Protein AF-A0A8S2ZUW9-F1 (afdb_monomer_lite)

InterPro domains:
  IPR009057 Homedomain-like superfamily [SSF46689] (3-59)

Foldseek 3Di:
DDPPPVCPPPPFQAPVNLVLLCVVCVVPVPDDLVNSQVVCCVPVVDGDDSVRSVCSNVVNDDHDDPPPPPPPDDDDDDDD

Sequence (80 aa):
SAKQRAGTRLRFITEDEAEMIREMKRRHPLITIGQIQMRLQRTSNRVLSKASISRILTNSIRLGKRAKRSVDGEDDQDGM

Structure (mmCIF, N/CA/C/O backbone):
data_AF-A0A8S2ZUW9-F1
#
_entry.id   AF-A0A8S2ZUW9-F1
#
loop_
_atom_site.group_PDB
_atom_site.id
_atom_site.type_symbol
_atom_site.label_atom_id
_atom_site.label_alt_id
_atom_site.label_comp_id
_atom_site.label_asym_id
_atom_site.label_entity_id
_atom_site.label_seq_id
_atom_site.pdbx_PDB_ins_code
_atom_site.Cartn_x
_atom_site.Cartn_y
_atom_site.Cartn_z
_a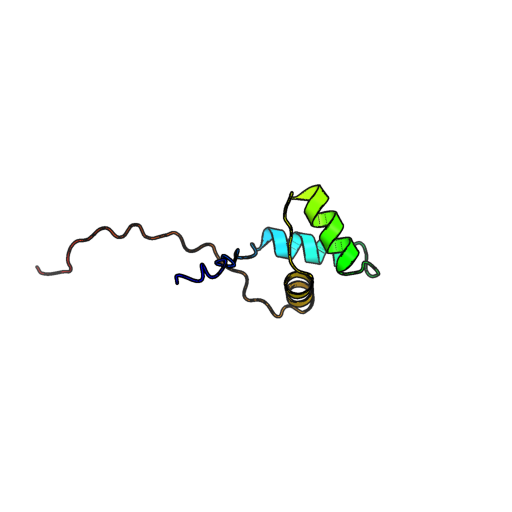tom_site.occupancy
_atom_site.B_iso_or_equiv
_atom_site.auth_seq_id
_atom_site.auth_comp_id
_atom_site.auth_asym_id
_atom_site.auth_atom_id
_atom_site.pdbx_PDB_model_num
ATOM 1 N N . SER A 1 1 ? -32.698 16.549 8.313 1.00 44.47 1 SER A N 1
ATOM 2 C CA . SER A 1 1 ? -31.946 15.398 8.855 1.00 44.47 1 SER A CA 1
ATOM 3 C C . SER A 1 1 ? -30.631 15.260 8.096 1.00 44.47 1 SER A C 1
ATOM 5 O O . SER A 1 1 ? -30.567 14.615 7.054 1.00 44.47 1 SER A O 1
ATOM 7 N N . ALA A 1 2 ? -29.605 15.994 8.536 1.00 41.59 2 ALA A N 1
ATOM 8 C CA . ALA A 1 2 ? -28.303 16.040 7.880 1.00 41.59 2 ALA A CA 1
ATOM 9 C C . ALA A 1 2 ? -27.493 14.806 8.292 1.00 41.59 2 ALA A C 1
ATOM 11 O O . ALA A 1 2 ? -26.834 14.799 9.328 1.00 41.59 2 ALA A O 1
ATOM 12 N N . LYS A 1 3 ? -27.553 13.741 7.483 1.00 45.66 3 LYS A N 1
ATOM 13 C CA . LYS A 1 3 ? -26.561 12.663 7.546 1.00 45.66 3 LYS A CA 1
ATOM 14 C C . LYS A 1 3 ? -25.208 13.292 7.226 1.00 45.66 3 LYS A C 1
ATOM 16 O O . LYS A 1 3 ? -24.874 13.472 6.055 1.00 45.66 3 LYS A O 1
ATOM 21 N N . GLN A 1 4 ? -24.451 13.647 8.263 1.00 45.72 4 GLN A N 1
ATOM 22 C CA . GLN A 1 4 ? -23.028 13.938 8.168 1.00 45.72 4 GLN A CA 1
ATOM 23 C C . GLN A 1 4 ? -22.379 12.686 7.580 1.00 45.72 4 GLN A C 1
ATOM 25 O O . GLN A 1 4 ? -22.072 11.728 8.285 1.00 45.72 4 GLN A O 1
ATOM 30 N N . ARG A 1 5 ? -22.247 12.652 6.250 1.00 48.28 5 ARG A N 1
ATOM 31 C CA . ARG A 1 5 ? -21.373 11.705 5.572 1.00 48.28 5 ARG A CA 1
ATOM 32 C C . ARG A 1 5 ? -20.025 11.943 6.219 1.00 48.28 5 ARG A C 1
ATOM 34 O O . ARG A 1 5 ? -19.460 13.018 6.031 1.00 48.28 5 ARG A O 1
ATOM 41 N N . ALA A 1 6 ? -19.580 10.998 7.045 1.00 46.50 6 ALA A N 1
ATOM 42 C CA . ALA A 1 6 ? -18.234 10.964 7.574 1.00 46.50 6 ALA A CA 1
ATOM 43 C C . ALA A 1 6 ? -17.324 11.065 6.357 1.00 46.50 6 ALA A C 1
ATOM 45 O O . ALA A 1 6 ? -17.136 10.092 5.624 1.00 46.50 6 ALA A O 1
ATOM 46 N N . GLY A 1 7 ? -16.899 12.297 6.069 1.00 39.31 7 GLY A N 1
ATOM 47 C CA . GLY A 1 7 ? -16.081 12.626 4.929 1.00 39.31 7 GLY A CA 1
ATOM 48 C C . GLY A 1 7 ? -14.828 11.824 5.140 1.00 39.31 7 GLY A C 1
ATOM 49 O O . GLY A 1 7 ? -13.978 12.192 5.952 1.00 39.31 7 GLY A O 1
ATOM 50 N N . THR A 1 8 ? -14.754 10.678 4.472 1.00 47.19 8 THR A N 1
ATOM 51 C CA . THR A 1 8 ? -13.551 9.877 4.419 1.00 47.19 8 THR A CA 1
ATOM 52 C C . THR A 1 8 ? -12.634 10.740 3.579 1.00 47.19 8 THR A C 1
ATOM 54 O O . THR A 1 8 ? -12.627 10.627 2.358 1.00 47.19 8 THR A O 1
ATOM 57 N N . ARG A 1 9 ? -11.992 11.736 4.215 1.00 48.25 9 ARG A N 1
ATOM 58 C CA . ARG A 1 9 ? -11.010 12.614 3.585 1.00 48.25 9 ARG A CA 1
ATOM 59 C C . ARG A 1 9 ? -10.080 11.641 2.901 1.00 48.25 9 ARG A C 1
ATOM 61 O O . ARG A 1 9 ? -9.410 10.878 3.597 1.00 48.25 9 ARG A O 1
ATOM 68 N N . LEU A 1 10 ? -10.129 11.606 1.571 1.00 51.22 10 LEU A N 1
ATOM 69 C CA . LEU A 1 10 ? -9.215 10.831 0.752 1.00 51.22 10 LEU A CA 1
ATOM 70 C C . LEU A 1 10 ? -7.827 11.355 1.109 1.00 51.22 10 LEU A C 1
ATOM 72 O O . LEU A 1 10 ? -7.376 12.382 0.608 1.00 51.22 10 LEU A O 1
ATOM 76 N N . ARG A 1 11 ? -7.198 10.729 2.107 1.00 61.56 11 ARG A N 1
ATOM 77 C CA . ARG A 1 11 ? -5.854 11.078 2.534 1.00 61.56 11 ARG A CA 1
ATOM 78 C C . ARG A 1 11 ? -4.957 10.533 1.444 1.00 61.56 11 ARG A C 1
ATOM 80 O O . ARG A 1 11 ? -4.770 9.322 1.347 1.00 61.56 11 ARG A O 1
ATOM 87 N N . PHE A 1 12 ? -4.471 11.438 0.603 1.00 67.19 12 PHE A N 1
ATOM 88 C CA . PHE A 1 12 ? -3.495 11.127 -0.427 1.00 67.19 12 PHE A CA 1
ATOM 89 C C . PHE A 1 12 ? -2.313 10.391 0.210 1.00 67.19 12 PHE A C 1
ATOM 91 O O . PHE A 1 12 ? -1.786 10.809 1.247 1.00 67.19 12 PHE A O 1
ATOM 98 N N . ILE A 1 13 ? -1.969 9.250 -0.378 1.00 76.56 13 ILE A N 1
ATOM 99 C CA . ILE A 1 13 ? -0.794 8.464 -0.011 1.00 76.56 13 ILE A CA 1
ATOM 100 C C . ILE A 1 13 ? 0.396 9.145 -0.675 1.00 76.56 13 ILE A C 1
ATOM 102 O O . ILE A 1 13 ? 0.340 9.408 -1.881 1.00 76.56 13 ILE A O 1
ATOM 106 N N . THR A 1 14 ? 1.417 9.472 0.113 1.00 79.81 14 THR A N 1
ATOM 107 C CA . THR A 1 14 ? 2.636 10.101 -0.409 1.00 79.81 14 THR A CA 1
ATOM 108 C C . THR A 1 14 ? 3.541 9.063 -1.075 1.00 79.81 14 THR A C 1
ATOM 110 O O . THR A 1 14 ? 3.375 7.857 -0.874 1.00 79.81 14 THR A O 1
ATOM 113 N N . GLU A 1 15 ? 4.500 9.519 -1.883 1.00 81.75 15 GLU A N 1
ATOM 114 C CA . GLU A 1 15 ? 5.518 8.637 -2.471 1.00 81.75 15 GLU A CA 1
ATOM 115 C C . GLU A 1 15 ? 6.340 7.927 -1.394 1.00 81.75 15 GLU A C 1
ATOM 117 O O . GLU A 1 15 ? 6.429 6.703 -1.436 1.00 81.75 15 GLU A O 1
ATOM 122 N N . ASP A 1 16 ? 6.796 8.650 -0.369 1.00 82.88 16 ASP A N 1
ATOM 123 C CA . ASP A 1 16 ? 7.557 8.080 0.753 1.00 82.88 16 ASP A CA 1
ATOM 124 C C . ASP A 1 16 ? 6.798 6.947 1.462 1.00 82.88 16 ASP A C 1
ATOM 126 O O . ASP A 1 16 ? 7.370 5.939 1.871 1.00 82.88 16 ASP A O 1
ATOM 130 N N . GLU A 1 17 ? 5.475 7.074 1.596 1.00 81.00 17 GLU A N 1
ATOM 131 C CA . GLU A 1 17 ? 4.637 6.042 2.213 1.00 81.00 17 GLU A CA 1
ATOM 132 C C . GLU A 1 17 ? 4.513 4.802 1.346 1.00 81.00 17 GLU A C 1
ATOM 134 O O . GLU A 1 17 ? 4.547 3.672 1.844 1.00 81.00 17 GLU A O 1
ATOM 139 N N . ALA A 1 18 ? 4.371 5.008 0.040 1.00 86.25 18 ALA A N 1
ATOM 140 C CA . ALA A 1 18 ? 4.362 3.915 -0.906 1.00 86.25 18 ALA A CA 1
ATOM 141 C C . ALA A 1 18 ? 5.725 3.215 -0.958 1.00 86.25 18 ALA A C 1
ATOM 143 O O . ALA A 1 18 ? 5.776 1.985 -1.021 1.00 86.25 18 ALA A O 1
ATOM 144 N N . GLU A 1 19 ? 6.817 3.971 -0.874 1.00 87.69 19 GLU A N 1
ATOM 145 C CA . GLU A 1 19 ? 8.173 3.440 -0.828 1.00 87.69 19 GLU A CA 1
ATOM 146 C C . GLU A 1 19 ? 8.435 2.654 0.458 1.00 87.69 19 GLU A C 1
ATOM 148 O O . GLU A 1 19 ? 8.887 1.514 0.372 1.00 87.69 19 GLU A O 1
ATOM 153 N N . MET A 1 20 ? 8.036 3.166 1.628 1.00 88.56 20 MET A N 1
ATOM 154 C CA . MET A 1 20 ? 8.114 2.418 2.890 1.00 88.56 20 MET A CA 1
ATOM 155 C C . MET A 1 20 ? 7.392 1.067 2.796 1.00 88.56 20 MET A C 1
ATOM 157 O O . MET A 1 20 ? 7.924 0.043 3.225 1.00 88.56 20 MET A O 1
ATOM 161 N N . ILE A 1 21 ? 6.198 1.029 2.197 1.00 90.00 21 ILE A N 1
ATOM 162 C CA . ILE A 1 21 ? 5.434 -0.215 2.004 1.00 90.00 21 ILE A CA 1
ATOM 163 C C . ILE A 1 21 ? 6.152 -1.181 1.058 1.00 90.00 21 ILE A C 1
ATOM 165 O O . ILE A 1 21 ? 6.244 -2.379 1.351 1.00 90.00 21 ILE A O 1
ATOM 169 N N . ARG A 1 22 ? 6.662 -0.677 -0.071 1.00 89.50 22 ARG A N 1
ATOM 170 C CA . ARG A 1 22 ? 7.412 -1.478 -1.048 1.00 89.50 22 ARG A CA 1
ATOM 171 C C . ARG A 1 22 ? 8.689 -2.040 -0.435 1.00 89.50 22 ARG A C 1
ATOM 173 O O . ARG A 1 22 ? 8.968 -3.224 -0.603 1.00 89.50 22 ARG A O 1
ATOM 180 N N . GLU A 1 23 ? 9.410 -1.233 0.331 1.00 91.62 23 GLU A N 1
ATOM 181 C CA . GLU A 1 23 ? 10.638 -1.630 1.010 1.00 91.62 23 GLU A CA 1
ATOM 182 C C . GLU A 1 23 ? 10.370 -2.683 2.093 1.00 91.62 23 GLU A C 1
ATOM 184 O O . GLU A 1 23 ? 11.091 -3.678 2.179 1.00 91.62 23 GLU A O 1
ATOM 189 N N . MET A 1 24 ? 9.280 -2.555 2.860 1.00 90.88 24 MET A N 1
ATOM 190 C CA . MET A 1 24 ? 8.863 -3.597 3.807 1.00 90.88 24 MET A CA 1
ATOM 191 C C . MET A 1 24 ? 8.589 -4.933 3.107 1.00 90.88 24 MET A C 1
ATOM 193 O O . MET A 1 24 ? 9.014 -5.975 3.607 1.00 90.88 24 MET A O 1
ATOM 197 N N . LYS A 1 25 ? 7.904 -4.920 1.954 1.00 91.00 25 LYS A N 1
ATOM 198 C CA . LYS A 1 25 ? 7.644 -6.137 1.168 1.00 91.00 25 LYS A CA 1
ATOM 199 C C . LYS A 1 25 ? 8.924 -6.708 0.553 1.00 91.00 25 LYS A C 1
ATOM 201 O O . LYS A 1 25 ? 9.071 -7.925 0.519 1.00 91.00 25 LYS A O 1
ATOM 206 N N . ARG A 1 26 ? 9.849 -5.849 0.112 1.00 89.88 26 ARG A N 1
ATOM 207 C CA . ARG A 1 26 ? 11.156 -6.242 -0.435 1.00 89.88 26 ARG A CA 1
ATOM 208 C C . ARG A 1 26 ? 12.026 -6.925 0.624 1.00 89.88 26 ARG A C 1
ATOM 210 O O . ARG A 1 26 ? 12.553 -7.999 0.363 1.00 89.88 26 ARG A O 1
ATOM 217 N N . ARG A 1 27 ? 12.132 -6.346 1.827 1.00 92.69 27 ARG A N 1
ATOM 218 C CA . ARG A 1 27 ? 12.911 -6.916 2.947 1.00 92.69 27 A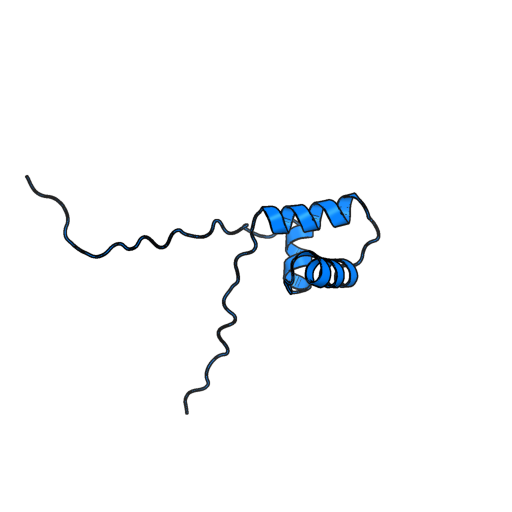RG A CA 1
ATOM 219 C C . ARG A 1 27 ? 12.264 -8.153 3.563 1.00 92.69 27 ARG A C 1
ATOM 221 O O . ARG A 1 27 ? 12.960 -9.016 4.087 1.00 92.69 27 ARG A O 1
ATOM 228 N N . HIS A 1 28 ? 10.935 -8.239 3.522 1.00 92.06 28 HIS A N 1
ATOM 229 C CA . HIS A 1 28 ? 10.180 -9.355 4.082 1.00 92.06 28 HIS A CA 1
ATOM 230 C C . HIS A 1 28 ? 9.166 -9.892 3.062 1.00 92.06 28 HIS A C 1
ATOM 232 O O . HIS A 1 28 ? 7.979 -9.569 3.145 1.00 92.06 28 HIS A O 1
ATOM 238 N N . PRO A 1 29 ? 9.586 -10.758 2.124 1.00 90.75 29 PRO A N 1
ATOM 239 C CA . PRO A 1 29 ? 8.718 -11.241 1.048 1.00 90.75 29 PRO A CA 1
ATOM 240 C C . PRO A 1 29 ? 7.434 -11.929 1.528 1.00 90.75 29 PRO A C 1
ATOM 242 O O . PRO A 1 29 ? 6.399 -11.823 0.873 1.00 90.75 29 PRO A O 1
ATOM 245 N N . LEU A 1 30 ? 7.457 -12.576 2.697 1.00 93.69 30 LEU A N 1
ATOM 246 C CA . LEU A 1 30 ? 6.307 -13.282 3.278 1.00 93.69 30 LEU A CA 1
ATOM 247 C C . LEU A 1 30 ? 5.432 -12.408 4.190 1.00 93.69 30 LEU A C 1
ATOM 249 O O . LEU A 1 30 ? 4.464 -12.898 4.768 1.00 93.69 30 LEU A O 1
ATOM 253 N N . ILE A 1 31 ? 5.740 -11.114 4.330 1.00 92.25 31 ILE A N 1
ATOM 254 C CA . ILE A 1 31 ? 4.938 -10.226 5.171 1.00 92.25 31 ILE A CA 1
ATOM 255 C C . ILE A 1 31 ? 3.515 -10.098 4.615 1.00 92.25 31 ILE A C 1
ATOM 257 O O . ILE A 1 31 ? 3.290 -9.870 3.418 1.00 92.25 31 ILE A O 1
ATOM 261 N N . THR A 1 32 ? 2.541 -10.239 5.509 1.00 93.94 32 THR A N 1
ATOM 262 C CA . THR A 1 32 ? 1.124 -10.063 5.190 1.00 93.94 32 THR A CA 1
ATOM 263 C C . THR A 1 32 ? 0.744 -8.584 5.193 1.00 93.94 32 THR A C 1
ATOM 265 O O . THR A 1 32 ? 1.346 -7.761 5.884 1.00 93.94 32 THR A O 1
ATOM 268 N N . ILE A 1 33 ? -0.328 -8.235 4.480 1.00 92.12 33 ILE A N 1
ATOM 269 C CA . ILE A 1 33 ? -0.861 -6.863 4.470 1.00 92.12 33 ILE A CA 1
ATOM 270 C C . ILE A 1 33 ? -1.239 -6.396 5.886 1.00 92.12 33 ILE A C 1
ATOM 272 O O . ILE A 1 33 ? -0.996 -5.244 6.236 1.00 92.12 33 ILE A O 1
ATOM 276 N N . GLY A 1 34 ? -1.792 -7.283 6.723 1.00 92.25 34 GLY A N 1
ATOM 277 C CA . GLY A 1 34 ? -2.123 -6.957 8.115 1.00 92.25 34 GLY A CA 1
ATOM 278 C C . GLY A 1 34 ? -0.886 -6.607 8.946 1.00 92.25 34 GLY A C 1
ATOM 279 O O . GLY A 1 34 ? -0.906 -5.642 9.706 1.00 92.25 34 GLY A O 1
ATOM 280 N N . GLN A 1 35 ? 0.219 -7.331 8.754 1.00 93.31 35 GLN A N 1
ATOM 281 C CA . GLN A 1 35 ? 1.490 -7.022 9.412 1.00 93.31 35 GLN A CA 1
ATOM 282 C C . GLN A 1 35 ? 2.095 -5.705 8.915 1.00 93.31 35 GLN A C 1
ATOM 284 O O . GLN A 1 35 ? 2.576 -4.929 9.738 1.00 93.31 35 GLN A O 1
ATOM 289 N N . ILE A 1 36 ? 2.030 -5.414 7.608 1.00 91.25 36 ILE A N 1
ATOM 290 C CA . ILE A 1 36 ? 2.444 -4.108 7.063 1.00 91.25 36 ILE A CA 1
ATOM 291 C C . ILE A 1 36 ? 1.626 -2.988 7.719 1.00 91.25 36 ILE A C 1
ATOM 293 O O . ILE A 1 36 ? 2.199 -2.019 8.208 1.00 91.25 36 ILE A O 1
ATOM 297 N N . GLN A 1 37 ? 0.301 -3.140 7.796 1.00 90.38 37 GLN A N 1
ATOM 298 C CA . GLN A 1 37 ? -0.586 -2.153 8.415 1.00 90.38 37 GLN A CA 1
ATOM 299 C C . GLN A 1 37 ? -0.219 -1.887 9.882 1.00 90.38 37 GLN A C 1
ATOM 301 O O . GLN A 1 37 ? -0.086 -0.730 10.278 1.00 90.38 37 GLN A O 1
ATOM 306 N N . MET A 1 38 ? -0.010 -2.941 10.679 1.00 90.81 38 MET A N 1
ATOM 307 C CA . MET A 1 38 ? 0.399 -2.800 12.081 1.00 90.81 38 MET A CA 1
ATOM 308 C C . MET A 1 38 ? 1.762 -2.116 12.223 1.00 90.81 38 MET A C 1
ATOM 310 O O . MET A 1 38 ? 1.949 -1.300 13.123 1.00 90.81 38 MET A O 1
ATOM 314 N N . ARG A 1 39 ? 2.724 -2.430 11.345 1.00 89.12 39 ARG A N 1
ATOM 315 C CA . ARG A 1 39 ? 4.049 -1.796 11.366 1.00 89.12 39 ARG A CA 1
ATOM 316 C C . ARG A 1 39 ? 3.963 -0.312 11.025 1.00 89.12 39 ARG A C 1
ATOM 318 O O . ARG A 1 39 ? 4.506 0.482 11.778 1.00 89.12 39 ARG A O 1
ATOM 325 N N . LEU A 1 40 ? 3.219 0.062 9.984 1.00 85.75 40 LEU A N 1
ATOM 326 C CA . LEU A 1 40 ? 2.997 1.465 9.612 1.00 85.75 40 LEU A CA 1
ATOM 327 C C . LEU A 1 40 ? 2.333 2.278 10.725 1.00 85.75 40 LEU A C 1
ATOM 329 O O . LEU A 1 40 ? 2.703 3.427 10.962 1.00 85.75 40 LEU A O 1
ATOM 333 N N . GLN A 1 41 ? 1.376 1.676 11.433 1.00 85.69 41 GLN A N 1
ATOM 334 C CA . GLN A 1 41 ? 0.751 2.316 12.585 1.00 85.69 41 GLN A CA 1
ATOM 335 C C . GLN A 1 41 ? 1.774 2.581 13.698 1.00 85.69 41 GLN A C 1
ATOM 337 O O . GLN A 1 41 ? 1.721 3.633 14.324 1.00 85.69 41 GLN A O 1
ATOM 342 N N . ARG A 1 42 ? 2.726 1.668 13.922 1.00 85.56 42 ARG A N 1
ATOM 343 C CA . ARG A 1 42 ? 3.786 1.839 14.929 1.00 85.56 42 ARG A CA 1
ATOM 344 C C . ARG A 1 42 ? 4.869 2.830 14.497 1.00 85.56 42 ARG A C 1
ATOM 346 O O . ARG A 1 42 ? 5.342 3.584 15.334 1.00 85.56 42 ARG A O 1
ATOM 353 N N . THR A 1 43 ? 5.269 2.829 13.224 1.00 81.44 43 THR A N 1
ATOM 354 C CA . THR A 1 43 ? 6.387 3.655 12.731 1.00 81.44 43 THR A CA 1
ATOM 355 C C . THR A 1 43 ? 5.975 5.074 12.365 1.00 81.44 43 THR A C 1
ATOM 357 O O . THR A 1 43 ? 6.737 6.005 12.584 1.00 81.44 43 THR A O 1
ATOM 360 N N . SER A 1 44 ? 4.786 5.250 11.788 1.00 74.31 44 SER A N 1
ATOM 361 C CA . SER A 1 44 ? 4.366 6.518 11.172 1.00 74.31 44 SER A CA 1
ATOM 362 C C . SER A 1 44 ? 3.081 7.079 11.787 1.00 74.31 44 SER A C 1
ATOM 364 O O . SER A 1 44 ? 2.532 8.051 11.272 1.00 74.31 44 SER A O 1
ATOM 366 N N . ASN A 1 45 ? 2.565 6.445 12.851 1.00 78.94 45 ASN A N 1
ATOM 367 C CA . ASN A 1 45 ? 1.282 6.754 13.497 1.00 78.94 45 ASN A CA 1
ATOM 368 C C . ASN A 1 45 ? 0.105 6.860 12.504 1.00 78.94 45 ASN A C 1
ATOM 370 O O . ASN A 1 45 ? -0.872 7.583 12.720 1.00 78.94 45 ASN A O 1
ATOM 374 N N . ARG A 1 46 ? 0.211 6.165 11.363 1.00 73.69 46 ARG A N 1
ATOM 375 C CA . ARG A 1 46 ? -0.724 6.282 10.245 1.00 73.69 46 ARG A CA 1
ATOM 376 C C . ARG A 1 46 ? -1.426 4.959 10.009 1.00 73.69 46 ARG A C 1
ATOM 378 O O . ARG A 1 46 ? -0.803 3.909 9.886 1.00 73.69 46 ARG A O 1
ATOM 385 N N . VAL A 1 47 ? -2.748 5.032 9.903 1.00 79.75 47 VAL A N 1
ATOM 386 C CA . VAL A 1 47 ? -3.600 3.878 9.616 1.00 79.75 47 VAL A CA 1
ATOM 387 C C . VAL A 1 47 ? -3.969 3.913 8.137 1.00 79.75 47 VAL A C 1
ATOM 389 O O . VAL A 1 47 ? -4.831 4.685 7.717 1.00 79.75 47 VAL A O 1
ATOM 392 N N . LEU A 1 48 ? -3.289 3.096 7.331 1.00 82.31 48 LEU A N 1
ATOM 393 C CA . LEU A 1 48 ? -3.673 2.844 5.940 1.00 82.31 48 LEU A CA 1
ATOM 394 C C . LEU A 1 48 ? -4.586 1.621 5.865 1.00 82.31 48 LEU A C 1
ATOM 396 O O . LEU A 1 48 ? -4.392 0.639 6.580 1.00 82.31 48 LEU A O 1
ATOM 400 N N . SER A 1 49 ? -5.592 1.673 4.991 1.00 86.50 49 SER A N 1
ATOM 401 C CA . SER A 1 49 ? -6.480 0.529 4.780 1.00 86.50 49 SER A CA 1
ATOM 402 C C . SER A 1 49 ? -5.732 -0.626 4.102 1.00 86.50 49 SER A C 1
ATOM 404 O O . SER A 1 49 ? -4.830 -0.402 3.288 1.00 86.50 49 SER A O 1
ATOM 406 N N . LYS A 1 50 ? -6.152 -1.870 4.366 1.00 88.75 50 LYS A N 1
ATOM 407 C CA . LYS A 1 50 ? -5.610 -3.059 3.682 1.00 88.75 50 LYS A CA 1
ATOM 408 C C . LYS A 1 50 ? -5.710 -2.940 2.155 1.00 88.75 50 LYS A C 1
ATOM 410 O O . LYS A 1 50 ? -4.780 -3.324 1.453 1.00 88.75 50 LYS A O 1
ATOM 415 N N . ALA A 1 51 ? -6.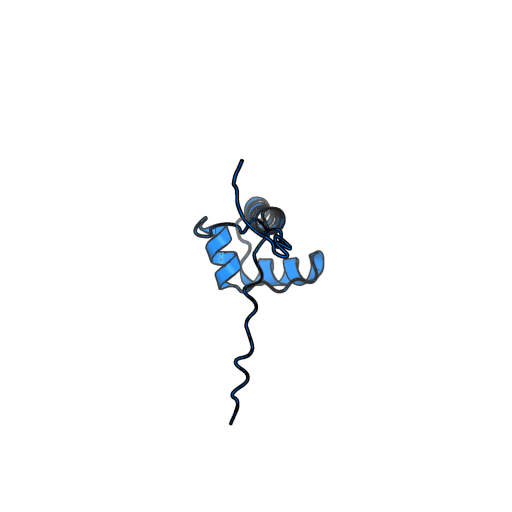799 -2.354 1.650 1.00 86.50 51 ALA A N 1
ATOM 416 C CA . ALA A 1 51 ? -7.004 -2.113 0.222 1.00 86.50 51 ALA A CA 1
ATOM 417 C C . ALA A 1 51 ? -5.989 -1.109 -0.351 1.00 86.50 51 ALA A C 1
ATOM 419 O O . ALA A 1 51 ? -5.436 -1.340 -1.422 1.00 86.50 51 ALA A O 1
ATOM 420 N N . SER A 1 52 ? -5.698 -0.023 0.372 1.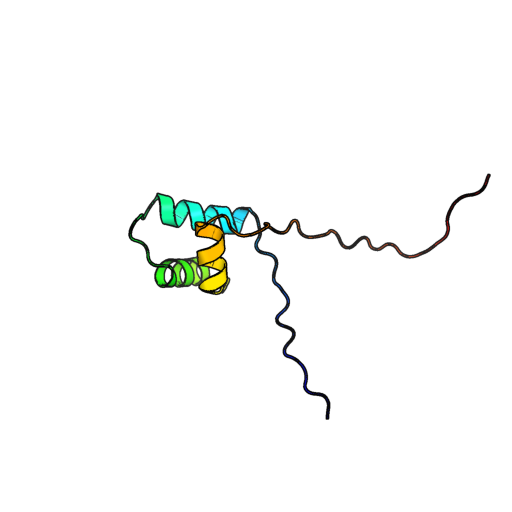00 84.94 52 SER A N 1
ATOM 421 C CA . SER A 1 52 ? -4.676 0.955 -0.020 1.00 84.94 52 SER A CA 1
ATOM 422 C C . SER A 1 52 ? -3.291 0.314 -0.112 1.00 84.94 52 SER A C 1
ATOM 424 O O . SER A 1 52 ? -2.608 0.485 -1.116 1.00 84.94 52 SER A O 1
ATOM 426 N N . ILE A 1 53 ? -2.906 -0.470 0.900 1.00 87.56 53 ILE A N 1
ATOM 427 C CA . ILE A 1 53 ? -1.623 -1.188 0.925 1.00 87.56 53 ILE A CA 1
ATOM 428 C C . ILE A 1 53 ? -1.552 -2.191 -0.231 1.00 87.56 53 ILE A C 1
ATOM 430 O O . ILE A 1 53 ? -0.567 -2.215 -0.962 1.00 87.56 53 ILE A O 1
ATOM 434 N N . SER A 1 54 ? -2.610 -2.983 -0.434 1.00 88.06 54 SER A N 1
ATOM 435 C CA . SER A 1 54 ? -2.691 -3.944 -1.537 1.00 88.06 54 SER A CA 1
ATOM 436 C C . SER A 1 54 ? -2.474 -3.270 -2.889 1.00 88.06 54 SER A C 1
ATOM 438 O O . SER A 1 54 ? -1.651 -3.733 -3.671 1.00 88.06 54 SER A O 1
ATOM 440 N N . ARG A 1 55 ? -3.143 -2.141 -3.135 1.00 85.38 55 ARG A N 1
ATOM 441 C CA . ARG A 1 55 ? -3.002 -1.410 -4.394 1.00 85.38 55 ARG A CA 1
ATOM 442 C C . ARG A 1 55 ? -1.608 -0.801 -4.600 1.00 85.38 55 ARG A C 1
ATOM 444 O O . ARG A 1 55 ? -1.131 -0.763 -5.730 1.00 85.38 55 ARG A O 1
ATOM 451 N N . ILE A 1 56 ? -0.935 -0.348 -3.537 1.00 85.81 56 ILE A N 1
ATOM 452 C CA . ILE A 1 56 ? 0.466 0.115 -3.614 1.00 85.81 56 ILE A CA 1
ATOM 453 C C . ILE A 1 56 ? 1.383 -1.034 -4.033 1.00 85.81 56 ILE A C 1
ATOM 455 O O . ILE A 1 56 ? 2.245 -0.853 -4.891 1.00 85.81 56 ILE A O 1
ATOM 459 N N . LEU A 1 57 ? 1.184 -2.217 -3.445 1.00 85.38 57 LEU A N 1
ATOM 460 C CA . LEU A 1 57 ? 1.987 -3.403 -3.739 1.00 85.38 57 LEU A CA 1
ATOM 461 C C . LEU A 1 57 ? 1.753 -3.943 -5.154 1.00 85.38 57 LEU A C 1
ATOM 463 O O . LEU A 1 57 ? 2.677 -4.482 -5.749 1.00 85.38 57 LEU A O 1
ATOM 467 N N . THR A 1 58 ? 0.551 -3.776 -5.708 1.00 83.94 58 THR A N 1
ATOM 468 C CA . THR A 1 58 ? 0.238 -4.150 -7.096 1.00 83.94 58 THR A CA 1
ATOM 469 C C . THR A 1 58 ? 0.496 -3.026 -8.105 1.00 83.94 58 THR A C 1
ATOM 471 O O . THR A 1 58 ? 0.086 -3.145 -9.254 1.00 83.94 58 THR A O 1
ATOM 474 N N . ASN A 1 59 ? 1.157 -1.929 -7.700 1.00 69.25 59 ASN A N 1
ATOM 475 C CA . ASN A 1 59 ? 1.417 -0.739 -8.528 1.00 69.25 59 ASN A CA 1
ATOM 476 C C . ASN A 1 59 ? 0.160 -0.128 -9.185 1.00 69.25 59 ASN A C 1
ATOM 478 O O . ASN A 1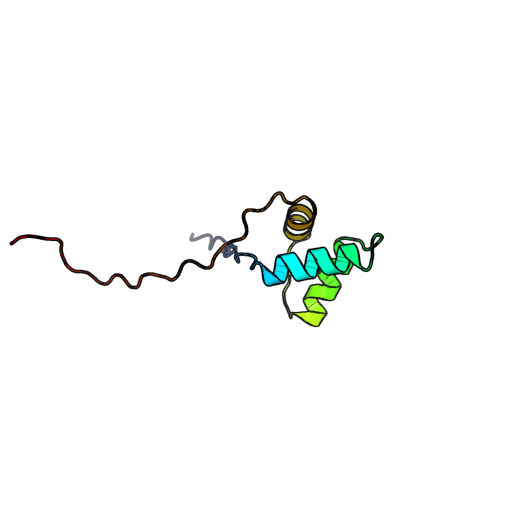 59 ? 0.251 0.561 -10.195 1.00 69.25 59 ASN A O 1
ATOM 482 N N . SER A 1 60 ? -1.018 -0.334 -8.594 1.00 58.66 60 SER A N 1
ATOM 483 C CA . SER A 1 60 ? -2.317 0.078 -9.148 1.00 58.66 60 SER A CA 1
ATOM 484 C C . SER A 1 60 ? -2.835 1.411 -8.589 1.00 58.66 60 SER A C 1
ATOM 486 O O . SER A 1 60 ? -4.013 1.741 -8.734 1.00 58.66 60 SER A O 1
ATOM 488 N N . ILE A 1 61 ? -1.979 2.198 -7.928 1.00 59.38 61 ILE A N 1
ATOM 489 C CA . ILE A 1 61 ? -2.329 3.522 -7.397 1.00 59.38 61 ILE A CA 1
ATOM 490 C C . ILE A 1 61 ? -1.583 4.627 -8.136 1.00 59.38 61 ILE A C 1
ATOM 492 O O . ILE A 1 61 ? -0.362 4.604 -8.268 1.00 59.38 61 ILE A O 1
ATOM 496 N N . ARG A 1 62 ? -2.340 5.666 -8.500 1.00 57.81 62 ARG A N 1
ATOM 497 C CA . ARG A 1 62 ? -1.811 6.992 -8.813 1.00 57.81 62 ARG A CA 1
ATOM 498 C C . ARG A 1 62 ? -1.415 7.667 -7.497 1.00 57.81 62 ARG A C 1
ATOM 500 O O . ARG A 1 62 ? -2.285 8.058 -6.717 1.00 57.81 62 ARG A O 1
ATOM 507 N N . LEU A 1 63 ? -0.113 7.733 -7.222 1.00 64.62 63 LEU A N 1
ATOM 508 C CA . LEU A 1 63 ? 0.419 8.409 -6.038 1.00 64.62 63 LEU A CA 1
ATOM 509 C C . LEU A 1 63 ? 0.071 9.897 -6.126 1.00 64.62 63 LEU A C 1
ATOM 511 O O . LEU A 1 63 ? 0.212 10.531 -7.174 1.00 64.62 63 LEU A O 1
ATOM 515 N N . GLY A 1 64 ? -0.492 10.434 -5.048 1.00 53.78 64 GLY A N 1
ATOM 516 C CA . GLY A 1 64 ? -0.977 11.804 -5.043 1.00 53.78 64 GLY A CA 1
ATOM 517 C C . GLY A 1 64 ? 0.163 12.756 -4.730 1.00 53.78 64 GLY A C 1
ATOM 518 O O . GLY A 1 64 ? 0.597 12.815 -3.582 1.00 53.78 64 GLY A O 1
ATOM 519 N N . LYS A 1 65 ? 0.587 13.574 -5.700 1.00 52.28 65 LYS A N 1
ATOM 520 C CA . LYS A 1 65 ? 1.251 14.836 -5.360 1.00 52.28 65 LYS A CA 1
ATOM 521 C C . LYS A 1 65 ? 0.223 15.675 -4.609 1.00 52.28 65 LYS A C 1
ATOM 523 O O . LYS A 1 65 ? -0.873 15.909 -5.118 1.00 52.28 65 LYS A O 1
ATOM 528 N N . ARG A 1 66 ? 0.538 16.080 -3.376 1.00 48.31 66 ARG A N 1
ATOM 529 C CA . ARG A 1 66 ? -0.283 17.030 -2.617 1.00 48.31 66 ARG A CA 1
ATOM 530 C C . ARG A 1 66 ? -0.455 18.257 -3.508 1.00 48.31 66 ARG A C 1
ATOM 532 O O . ARG A 1 66 ? 0.519 18.968 -3.733 1.00 48.31 66 ARG A O 1
ATOM 539 N N . ALA A 1 67 ? -1.658 18.481 -4.035 1.00 49.75 67 ALA A N 1
ATOM 540 C CA . ALA A 1 67 ? -1.956 19.728 -4.718 1.00 49.75 67 ALA A CA 1
ATOM 541 C C . ALA A 1 67 ? -1.626 20.850 -3.729 1.00 49.75 67 ALA A C 1
ATOM 543 O O . ALA A 1 67 ? -2.187 20.893 -2.623 1.00 49.75 67 ALA A O 1
ATOM 544 N N . LYS A 1 68 ? -0.662 21.711 -4.079 1.00 51.12 68 LYS A N 1
ATOM 545 C CA . LYS A 1 68 ? -0.591 23.022 -3.445 1.00 51.12 68 LYS A CA 1
ATOM 546 C C . LYS A 1 68 ? -1.976 23.607 -3.692 1.00 51.12 68 LYS A C 1
ATOM 548 O O . LYS A 1 68 ? -2.406 23.674 -4.838 1.00 51.12 68 LYS A O 1
ATOM 553 N N . ARG A 1 69 ? -2.718 23.905 -2.625 1.00 46.09 69 ARG A N 1
ATOM 554 C CA . ARG A 1 69 ? -3.841 24.826 -2.760 1.00 46.09 69 ARG A CA 1
ATOM 555 C C . ARG A 1 69 ? -3.199 26.085 -3.319 1.00 46.09 69 ARG A C 1
ATOM 557 O O . ARG A 1 69 ? -2.458 26.733 -2.583 1.00 46.09 69 ARG A O 1
ATOM 564 N N . SER A 1 70 ? -3.390 26.344 -4.606 1.00 46.09 70 SER A N 1
ATOM 565 C CA . SER A 1 70 ? -3.350 27.706 -5.097 1.00 46.09 70 SER A CA 1
ATOM 566 C C . SER A 1 70 ? -4.375 28.424 -4.235 1.00 46.09 70 SER A C 1
ATOM 568 O O . SER A 1 70 ? -5.567 28.123 -4.283 1.00 46.09 70 SER A O 1
ATOM 570 N N . VAL A 1 71 ? -3.887 29.236 -3.305 1.00 51.47 71 VAL A N 1
ATOM 571 C CA . VAL A 1 71 ? -4.668 30.364 -2.825 1.00 51.47 71 VAL A CA 1
ATOM 572 C C . VAL A 1 71 ? -4.624 31.331 -4.003 1.00 51.47 71 VAL A C 1
ATOM 574 O O . VAL A 1 71 ? -3.777 32.209 -4.048 1.00 51.47 71 VAL A O 1
ATOM 577 N N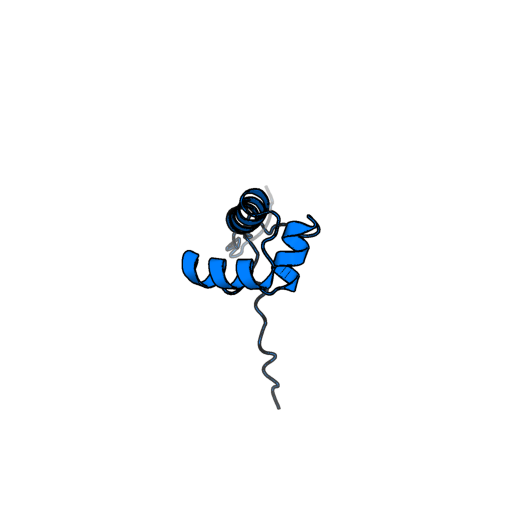 . ASP A 1 72 ? -5.435 31.044 -5.019 1.00 47.09 72 ASP A N 1
ATOM 578 C CA . ASP A 1 72 ? -5.861 32.032 -6.000 1.00 47.09 72 ASP A CA 1
ATOM 579 C C . ASP A 1 72 ? -7.024 32.742 -5.316 1.00 47.09 72 ASP A C 1
ATOM 581 O O . ASP A 1 72 ? -8.174 32.305 -5.375 1.00 47.09 72 ASP A O 1
ATOM 585 N N . GLY A 1 73 ? -6.677 33.746 -4.512 1.00 46.09 73 GLY A N 1
ATOM 586 C CA . GLY A 1 73 ? -7.549 34.899 -4.412 1.00 46.09 73 GLY A CA 1
ATOM 587 C C . GLY A 1 73 ? -7.374 35.647 -5.727 1.00 46.09 73 GLY A C 1
ATOM 588 O O . GLY A 1 73 ? -6.252 36.050 -6.022 1.00 46.09 73 GLY A O 1
ATOM 589 N N . GLU A 1 74 ? -8.433 35.637 -6.537 1.00 51.09 74 GLU A N 1
ATOM 590 C CA . GLU A 1 74 ? -9.034 36.796 -7.225 1.00 51.09 74 GLU A CA 1
ATOM 591 C C . GLU A 1 74 ? -8.083 38.021 -7.320 1.00 51.09 74 GLU A C 1
ATOM 593 O O . GLU A 1 74 ? -7.578 38.492 -6.306 1.00 51.09 74 GLU A O 1
ATOM 598 N N . ASP A 1 75 ? -7.702 38.539 -8.492 1.00 47.56 75 ASP A N 1
ATOM 599 C CA . ASP A 1 75 ? -8.586 39.082 -9.529 1.00 47.56 75 ASP A CA 1
ATOM 600 C C . ASP A 1 75 ? -7.926 39.127 -10.933 1.00 47.56 75 ASP A C 1
ATOM 602 O O . ASP A 1 75 ? -6.732 39.388 -11.083 1.00 47.56 75 ASP A O 1
ATOM 606 N N . ASP A 1 76 ? -8.766 38.868 -11.939 1.00 47.69 76 ASP A N 1
ATOM 607 C CA . ASP A 1 76 ? -8.782 39.333 -13.339 1.00 47.69 76 ASP A CA 1
ATOM 608 C C . ASP A 1 76 ? -7.487 39.502 -14.171 1.00 47.69 76 ASP A C 1
ATOM 610 O O . ASP A 1 76 ? -6.798 40.518 -14.175 1.00 47.69 76 ASP A O 1
ATOM 614 N N . GLN A 1 77 ? -7.246 38.474 -14.990 1.00 50.09 77 GLN A N 1
ATOM 615 C CA . GLN A 1 77 ? -7.248 38.502 -16.467 1.00 50.09 77 GLN A CA 1
ATOM 616 C C . GLN A 1 77 ? -6.947 39.837 -17.201 1.00 50.09 77 GLN A C 1
ATOM 618 O O . GLN A 1 77 ? -7.765 40.748 -17.243 1.00 50.09 77 GLN A O 1
ATOM 623 N N . ASP A 1 78 ? -5.787 39.838 -17.871 1.00 46.06 78 ASP A N 1
ATOM 624 C CA . ASP A 1 78 ? -5.434 40.409 -19.187 1.00 46.06 78 ASP A CA 1
ATOM 625 C C . ASP A 1 78 ? -6.151 41.659 -19.743 1.00 46.06 78 ASP A C 1
ATOM 627 O O . ASP A 1 78 ? -7.337 41.636 -20.074 1.00 46.06 78 ASP A O 1
ATOM 631 N N . GLY A 1 79 ? -5.341 42.666 -20.114 1.00 47.41 79 GLY A N 1
ATOM 632 C CA . GLY A 1 79 ? -5.656 43.512 -21.271 1.00 47.41 79 GLY A CA 1
ATOM 633 C C . GLY A 1 79 ? -4.979 44.883 -21.341 1.00 47.41 79 GLY A C 1
ATOM 634 O O . GLY A 1 79 ? -5.675 45.877 -21.160 1.00 47.41 79 GLY A O 1
ATOM 635 N N . MET A 1 80 ? -3.675 44.944 -21.659 1.00 45.81 80 MET A N 1
ATOM 636 C CA . MET A 1 80 ? -3.042 45.947 -22.554 1.00 45.81 80 MET A CA 1
ATOM 637 C C . MET A 1 80 ? -1.550 45.677 -22.759 1.00 45.81 80 MET A C 1
ATOM 639 O O . MET A 1 80 ? -0.855 45.394 -21.759 1.00 45.81 80 MET A O 1
#

Organism: NCBI:txid392030

Secondary structure (DSSP, 8-state):
-----------PPPHHHHHHHHHHHHH-TT--HHHHHHHHHHHHS----HHHHHHHHTT---------------------

pLDDT: mean 71.46, std 18.79, range [39.31, 93.94]

Radius of gyration: 18.39 Å; chains: 1; bounding box: 45×59×38 Å